Protein AF-A0AAX2UIP5-F1 (afdb_monomer_lite)

InterPro domains:
  IPR018724 2OG-Fe dioxygenase [PF10014] (6-99)

Structure (mmCIF, N/CA/C/O backbone):
data_AF-A0AAX2UIP5-F1
#
_entry.id   AF-A0AAX2UIP5-F1
#
loop_
_atom_site.group_PDB
_atom_site.id
_atom_site.type_symbol
_atom_site.label_atom_id
_atom_site.label_alt_id
_atom_site.label_comp_id
_atom_site.label_asym_id
_atom_site.label_entity_id
_atom_site.label_seq_id
_atom_site.pdbx_PDB_ins_code
_atom_site.Cartn_x
_atom_site.Cartn_y
_atom_site.Cartn_z
_atom_site.occupancy
_atom_site.B_iso_or_equiv
_atom_site.auth_seq_id
_atom_site.auth_comp_id
_atom_site.auth_asym_id
_atom_site.auth_atom_id
_atom_site.pdbx_PDB_model_num
ATOM 1 N N . MET A 1 1 ? -26.294 2.445 5.764 1.00 74.62 1 MET A N 1
ATOM 2 C CA . MET A 1 1 ? -24.841 2.317 5.623 1.00 74.62 1 MET A CA 1
ATOM 3 C C . MET A 1 1 ? -24.494 3.053 4.350 1.00 74.62 1 MET A C 1
ATOM 5 O O . MET A 1 1 ? -25.149 2.782 3.345 1.00 74.62 1 MET A O 1
ATOM 9 N N . TRP A 1 2 ? -23.583 4.016 4.412 1.00 83.56 2 TRP A N 1
ATOM 10 C CA . TRP A 1 2 ? -23.119 4.769 3.248 1.00 83.56 2 TRP A CA 1
ATOM 11 C C . TRP A 1 2 ? -21.772 4.219 2.796 1.00 83.56 2 TRP A C 1
ATOM 13 O O . TRP A 1 2 ? -20.979 3.776 3.622 1.00 83.56 2 TRP A O 1
ATOM 23 N N . TRP A 1 3 ? -21.563 4.209 1.481 1.00 82.31 3 TRP A N 1
ATOM 24 C CA . TRP A 1 3 ? -20.318 3.780 0.856 1.00 82.31 3 TRP A CA 1
ATOM 25 C C . TRP A 1 3 ? -19.908 4.862 -0.127 1.00 82.31 3 TRP A C 1
ATOM 27 O O . TRP A 1 3 ? -20.656 5.148 -1.067 1.00 82.31 3 TRP A O 1
ATOM 37 N N . PHE A 1 4 ? -18.734 5.442 0.076 1.00 91.38 4 PHE A N 1
ATOM 38 C CA . PHE A 1 4 ? -18.117 6.337 -0.892 1.00 91.38 4 PHE A CA 1
ATOM 39 C C . PHE A 1 4 ? -16.959 5.590 -1.532 1.00 91.38 4 PHE A C 1
ATOM 41 O O . PHE A 1 4 ? -16.170 4.952 -0.846 1.00 91.38 4 PHE A O 1
ATOM 48 N N . ALA A 1 5 ? -16.897 5.609 -2.858 1.00 94.88 5 ALA A N 1
ATOM 49 C CA . ALA A 1 5 ? -15.774 5.048 -3.587 1.00 94.88 5 ALA A CA 1
ATOM 50 C C . ALA A 1 5 ? -14.991 6.194 -4.212 1.00 94.88 5 ALA A C 1
ATOM 52 O O . ALA A 1 5 ? -15.577 7.059 -4.869 1.00 94.88 5 ALA A O 1
ATOM 53 N N . HIS A 1 6 ? -13.676 6.177 -4.042 1.00 94.12 6 HIS A N 1
ATOM 54 C CA . HIS A 1 6 ? -12.784 7.141 -4.664 1.00 94.12 6 HIS A CA 1
ATOM 55 C C . HIS A 1 6 ? -11.724 6.404 -5.484 1.00 94.12 6 HIS A C 1
ATOM 57 O O . HIS A 1 6 ? -11.166 5.392 -5.063 1.00 94.12 6 HIS A O 1
ATOM 63 N N . HIS A 1 7 ? -11.484 6.881 -6.705 1.00 95.88 7 HIS A N 1
ATOM 64 C CA . HIS A 1 7 ? -10.464 6.334 -7.595 1.00 95.88 7 HIS A CA 1
ATOM 65 C C . HIS A 1 7 ? -9.222 7.215 -7.545 1.00 95.88 7 HIS A C 1
ATOM 67 O O . HIS A 1 7 ? -9.320 8.435 -7.664 1.00 95.88 7 HIS A O 1
ATOM 73 N N . THR A 1 8 ? -8.062 6.581 -7.407 1.00 96.06 8 THR A N 1
ATOM 74 C CA . THR A 1 8 ? -6.773 7.259 -7.315 1.00 96.06 8 THR A CA 1
ATOM 75 C C . THR A 1 8 ? -5.808 6.665 -8.327 1.00 96.06 8 THR A C 1
ATOM 77 O O . THR A 1 8 ? -5.613 5.449 -8.388 1.00 96.06 8 THR A O 1
ATOM 80 N N . PHE A 1 9 ? -5.171 7.536 -9.105 1.00 97.19 9 PHE A N 1
ATOM 81 C CA . PHE A 1 9 ? -4.109 7.182 -10.036 1.00 97.19 9 PHE A CA 1
ATOM 82 C C . PHE A 1 9 ? -2.857 7.983 -9.690 1.00 97.19 9 PHE A C 1
ATOM 84 O O . PHE A 1 9 ? -2.875 9.212 -9.735 1.00 97.19 9 PHE A O 1
ATOM 91 N N . ILE A 1 10 ? -1.770 7.287 -9.367 1.00 97.12 10 ILE A N 1
ATOM 92 C CA . ILE A 1 10 ? -0.457 7.890 -9.118 1.00 97.12 10 ILE A CA 1
ATOM 93 C C . ILE A 1 10 ? 0.545 7.373 -10.143 1.00 97.12 10 ILE A C 1
ATOM 95 O O . ILE A 1 10 ? 0.504 6.199 -10.520 1.00 97.12 10 ILE A O 1
ATOM 99 N N . PHE A 1 11 ? 1.455 8.239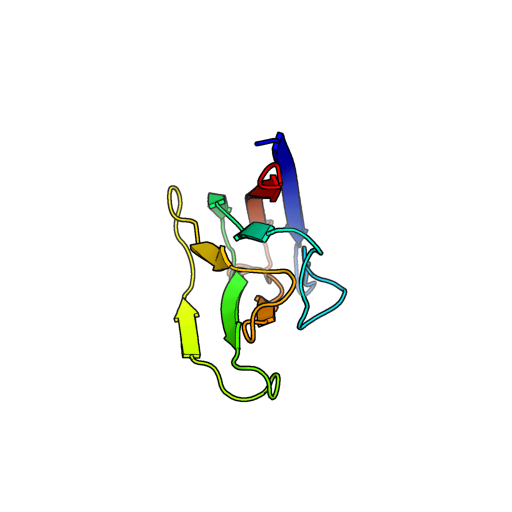 -10.583 1.00 97.81 11 PHE A N 1
ATOM 100 C CA . PHE A 1 11 ? 2.521 7.881 -11.510 1.00 97.81 11 PHE A CA 1
ATOM 101 C C . PHE A 1 11 ? 3.814 8.635 -11.196 1.00 97.81 11 PHE A C 1
ATOM 103 O O . PHE A 1 11 ? 3.783 9.719 -10.624 1.00 97.81 11 PHE A O 1
ATOM 110 N N . CYS A 1 12 ? 4.941 8.051 -11.586 1.00 96.56 12 CYS A N 1
ATOM 111 C CA . CYS A 1 12 ? 6.268 8.662 -11.536 1.00 96.56 12 CYS A CA 1
ATOM 112 C C . CYS A 1 12 ? 7.112 8.168 -12.724 1.00 96.56 12 CYS A C 1
ATOM 114 O O . CYS A 1 12 ? 6.777 7.168 -13.367 1.00 96.56 12 CYS A O 1
ATOM 116 N N . GLN A 1 13 ? 8.200 8.871 -13.036 1.00 92.00 13 GLN A N 1
ATOM 117 C CA . GLN A 1 13 ? 9.150 8.490 -14.085 1.00 92.00 13 GLN A CA 1
ATOM 118 C C . GLN A 1 13 ? 10.579 8.867 -13.665 1.00 92.00 13 GLN A C 1
ATOM 120 O O . GLN A 1 13 ? 10.783 9.758 -12.842 1.00 92.00 13 GLN A O 1
ATOM 125 N N . GLY A 1 14 ? 11.588 8.195 -14.226 1.00 90.81 14 GLY A N 1
ATOM 126 C CA . GLY A 1 14 ? 12.983 8.478 -13.897 1.00 90.81 14 GLY A CA 1
ATOM 127 C C . GLY A 1 14 ? 13.313 8.077 -12.461 1.00 90.81 14 GLY A C 1
ATOM 128 O O . GLY A 1 14 ? 13.031 6.953 -12.047 1.00 90.81 14 GLY A O 1
ATOM 129 N N . CYS A 1 15 ? 13.925 9.000 -11.716 1.00 83.50 15 CYS A N 1
ATOM 130 C CA . CYS A 1 15 ? 14.316 8.808 -10.315 1.00 83.50 15 CYS A CA 1
ATOM 131 C C . CYS A 1 15 ? 13.330 9.442 -9.316 1.00 83.50 15 CYS A C 1
ATOM 133 O O . CYS A 1 15 ? 13.667 9.575 -8.142 1.00 83.50 15 CYS A O 1
ATOM 135 N N . GLU A 1 16 ? 12.152 9.870 -9.771 1.00 93.12 16 GLU A N 1
ATOM 136 C CA . GLU A 1 16 ? 11.118 10.452 -8.911 1.00 93.12 16 GLU A CA 1
ATOM 137 C C . GLU A 1 16 ? 10.281 9.369 -8.211 1.00 93.12 16 GLU A C 1
ATOM 139 O O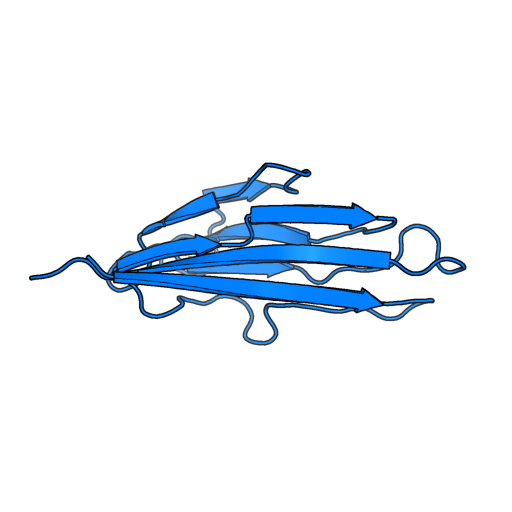 . GLU A 1 16 ? 10.210 8.219 -8.665 1.00 93.12 16 GLU A O 1
ATOM 144 N N . SER A 1 17 ? 9.621 9.752 -7.116 1.00 96.00 17 SER A N 1
ATOM 145 C CA . SER A 1 17 ? 8.613 8.945 -6.427 1.00 96.00 17 SER A CA 1
ATOM 146 C C . SER A 1 17 ? 7.245 9.628 -6.450 1.00 96.00 17 SER A C 1
ATOM 148 O O . SER A 1 17 ? 7.127 10.826 -6.707 1.00 96.00 17 SER A O 1
ATOM 150 N N . ALA A 1 18 ? 6.193 8.849 -6.213 1.00 96.88 18 ALA A N 1
ATOM 151 C CA . ALA A 1 18 ? 4.836 9.360 -6.051 1.00 96.88 18 ALA A CA 1
ATOM 152 C C . ALA A 1 18 ? 4.115 8.613 -4.930 1.00 96.88 18 ALA A C 1
ATOM 154 O O . ALA A 1 18 ? 4.374 7.435 -4.691 1.00 96.88 18 ALA A O 1
ATOM 155 N N . THR A 1 19 ? 3.174 9.270 -4.261 1.00 95.62 19 THR A N 1
ATOM 156 C CA . THR A 1 19 ? 2.404 8.669 -3.169 1.00 95.62 19 THR A CA 1
ATOM 157 C C . THR A 1 19 ? 0.936 9.051 -3.261 1.00 95.62 19 THR A C 1
ATOM 159 O O . THR A 1 19 ? 0.597 10.142 -3.716 1.00 95.62 19 THR A O 1
ATOM 162 N N . ASN A 1 20 ? 0.066 8.135 -2.844 1.00 90.56 20 ASN A N 1
ATOM 163 C CA . ASN A 1 20 ? -1.345 8.421 -2.593 1.00 90.56 20 ASN A CA 1
ATOM 164 C C . ASN A 1 20 ? -1.629 8.676 -1.106 1.00 90.56 20 ASN A C 1
ATOM 166 O O . ASN A 1 20 ? -2.790 8.842 -0.759 1.00 90.56 20 ASN A O 1
ATOM 170 N N . SER A 1 21 ? -0.590 8.647 -0.268 1.00 89.94 21 SER A N 1
ATOM 171 C CA . SER A 1 21 ? -0.669 8.823 1.177 1.00 89.94 21 SER A CA 1
ATOM 172 C C . SER A 1 21 ? 0.399 9.823 1.658 1.00 89.94 21 SER A C 1
ATOM 174 O O . SER A 1 21 ? 1.373 9.442 2.311 1.00 89.94 21 SER A O 1
ATOM 176 N N . PRO A 1 22 ? 0.331 11.103 1.236 1.00 91.38 22 PRO A N 1
ATOM 177 C CA . PRO A 1 22 ? 1.310 12.121 1.633 1.00 91.38 22 PRO A CA 1
ATOM 178 C C . PRO A 1 22 ? 1.302 12.429 3.142 1.00 91.38 22 PRO A C 1
ATOM 180 O O . PRO A 1 22 ? 2.274 12.966 3.666 1.00 91.38 22 PRO A O 1
ATOM 183 N N . GLU A 1 23 ? 0.216 12.107 3.839 1.00 93.75 23 GLU A N 1
ATOM 184 C CA . GLU A 1 23 ? 0.050 12.239 5.288 1.00 93.75 23 GLU A CA 1
ATOM 185 C C . GLU A 1 23 ? 0.826 11.197 6.112 1.00 93.75 23 GLU A C 1
ATOM 187 O O . GLU A 1 23 ? 1.022 11.403 7.312 1.00 93.75 23 GLU A O 1
ATOM 192 N N . GLY A 1 24 ? 1.301 10.110 5.492 1.00 95.50 24 GLY A N 1
ATOM 193 C CA . GLY A 1 24 ? 1.992 9.020 6.182 1.00 95.50 24 GLY A CA 1
ATOM 194 C C . GLY A 1 24 ? 1.026 8.104 6.941 1.00 95.50 24 GLY A C 1
ATOM 195 O O . GLY A 1 24 ? -0.007 7.715 6.414 1.00 95.50 24 GLY A O 1
ATOM 196 N N . ILE A 1 25 ? 1.356 7.718 8.177 1.00 97.62 25 ILE A N 1
ATOM 197 C CA . ILE A 1 25 ? 0.549 6.768 8.966 1.00 97.62 25 ILE A CA 1
ATOM 198 C C . ILE A 1 25 ? -0.728 7.441 9.505 1.00 97.62 25 ILE A C 1
ATOM 200 O O . ILE A 1 25 ? -0.652 8.308 10.385 1.00 97.62 25 ILE A O 1
ATOM 204 N N . HIS A 1 26 ? -1.904 7.008 9.040 1.00 97.38 26 HIS A N 1
ATOM 205 C CA . HIS A 1 26 ? -3.179 7.690 9.296 1.00 97.38 26 HIS A CA 1
ATOM 206 C C . HIS A 1 26 ? -4.397 6.747 9.439 1.00 97.38 26 HIS A C 1
ATOM 208 O O . HIS A 1 26 ? -4.285 5.517 9.393 1.00 97.38 26 HIS A O 1
ATOM 214 N N . GLN A 1 27 ? -5.541 7.384 9.702 1.00 97.38 27 GLN A N 1
ATOM 215 C CA . GLN A 1 27 ? -6.909 6.867 9.633 1.00 97.38 27 GLN A CA 1
ATOM 216 C C . GLN A 1 27 ? -7.715 7.834 8.752 1.00 97.38 27 GLN A C 1
ATOM 218 O O . GLN A 1 27 ? -7.428 9.037 8.768 1.00 97.38 27 GLN A O 1
ATOM 223 N N . ASP A 1 28 ? -8.728 7.337 8.047 1.00 95.25 28 ASP A N 1
ATOM 224 C CA . ASP A 1 28 ? -9.522 8.119 7.079 1.00 95.25 28 ASP A CA 1
ATOM 225 C C . ASP A 1 28 ? -10.761 8.773 7.708 1.00 95.25 28 ASP A C 1
ATOM 227 O O . ASP A 1 28 ? -11.386 9.660 7.123 1.00 95.25 28 ASP A O 1
ATOM 231 N N . GLY A 1 29 ? -11.106 8.376 8.933 1.00 95.50 29 GLY A N 1
ATOM 232 C CA . GLY A 1 29 ? -12.231 8.924 9.682 1.00 95.50 29 GLY A CA 1
ATOM 233 C C . GLY A 1 29 ? -13.560 8.222 9.404 1.00 95.50 29 GLY A C 1
ATOM 234 O O . GLY A 1 29 ? -14.612 8.820 9.628 1.00 95.50 29 GLY A O 1
ATOM 235 N N . MET A 1 30 ? -13.519 6.969 8.949 1.00 96.31 30 MET A N 1
ATOM 236 C CA . MET A 1 30 ? -14.693 6.158 8.594 1.00 96.31 30 MET A CA 1
ATOM 237 C C . MET A 1 30 ? -14.840 4.970 9.547 1.00 96.31 30 MET A C 1
ATOM 239 O O . MET A 1 30 ? -13.883 4.609 10.212 1.00 96.31 30 MET A O 1
ATOM 243 N N . ASP A 1 31 ? -15.997 4.307 9.635 1.00 96.75 31 ASP A N 1
ATOM 244 C CA . ASP A 1 31 ? -16.098 3.118 10.507 1.00 96.75 31 ASP A CA 1
ATOM 245 C C . ASP A 1 31 ? -15.232 1.963 9.970 1.00 96.75 31 ASP A C 1
ATOM 247 O O . ASP A 1 31 ? -14.545 1.265 10.722 1.00 96.75 31 ASP A O 1
ATOM 251 N N . PHE A 1 32 ? -15.240 1.783 8.647 1.00 96.94 32 PHE A N 1
ATOM 252 C CA . PHE A 1 32 ? -14.361 0.859 7.939 1.00 96.94 32 PHE A CA 1
ATOM 253 C C . PHE A 1 32 ? -13.861 1.484 6.643 1.00 96.94 32 PHE A C 1
ATOM 255 O O . PHE A 1 32 ? -14.551 2.288 6.016 1.00 96.94 32 PHE A O 1
ATOM 262 N N . ILE A 1 33 ? -12.701 1.016 6.199 1.00 97.12 33 ILE A N 1
ATOM 263 C CA . ILE A 1 33 ? -12.142 1.350 4.895 1.00 97.12 33 ILE A CA 1
ATOM 264 C C . ILE A 1 33 ? -11.693 0.094 4.166 1.00 97.12 33 ILE A C 1
ATOM 266 O O . ILE A 1 33 ? -11.150 -0.833 4.765 1.00 97.12 33 ILE A O 1
ATOM 270 N N . MET A 1 34 ? -11.872 0.069 2.852 1.00 96.31 34 MET A N 1
ATOM 271 C CA . MET A 1 34 ? -11.059 -0.767 1.974 1.00 96.31 34 MET A CA 1
ATOM 272 C C . MET A 1 34 ? -9.985 0.131 1.377 1.00 96.31 34 MET A C 1
ATOM 274 O O . MET A 1 34 ? -10.235 0.793 0.367 1.00 96.31 34 MET A O 1
ATOM 278 N N . PHE A 1 35 ? -8.800 0.157 1.981 1.00 86.44 35 PHE A N 1
ATOM 279 C CA . PHE A 1 35 ? -7.725 0.986 1.464 1.00 86.44 35 PHE A CA 1
ATOM 280 C C . PHE A 1 35 ? -6.977 0.239 0.355 1.00 86.44 35 PHE A C 1
ATOM 282 O O . PHE A 1 35 ? -6.478 -0.881 0.508 1.00 86.44 35 PHE A O 1
ATOM 289 N N . ALA A 1 36 ? -6.919 0.895 -0.802 1.00 85.12 36 ALA A N 1
ATOM 290 C CA . ALA A 1 36 ? -6.078 0.529 -1.929 1.00 85.12 36 ALA A CA 1
ATOM 291 C C . ALA A 1 36 ? -6.419 -0.796 -2.651 1.00 85.12 36 ALA A C 1
ATOM 293 O O . ALA A 1 36 ? -5.521 -1.598 -2.926 1.00 85.12 36 ALA A O 1
ATOM 294 N N . PHE A 1 37 ? -7.687 -0.992 -3.049 1.00 97.19 37 PHE A N 1
ATOM 295 C CA . PHE A 1 37 ? -8.049 -2.038 -4.014 1.00 97.19 37 PHE A CA 1
ATOM 296 C C . PHE A 1 37 ? -7.346 -1.775 -5.351 1.00 97.19 37 PHE A C 1
ATOM 298 O O . PHE A 1 37 ? -7.665 -0.815 -6.053 1.00 97.19 37 PHE A O 1
ATOM 305 N N . VAL A 1 38 ? -6.354 -2.595 -5.695 1.00 98.12 38 VAL A N 1
ATOM 306 C CA . VAL A 1 38 ? -5.495 -2.372 -6.861 1.00 98.12 38 VAL A CA 1
ATOM 307 C C . VAL A 1 38 ? -6.229 -2.791 -8.126 1.00 98.12 38 VAL A C 1
ATOM 309 O O . VAL A 1 38 ? -6.528 -3.967 -8.326 1.00 98.12 38 VAL A O 1
ATOM 312 N N . VAL A 1 39 ? -6.470 -1.818 -8.999 1.00 98.25 39 VAL A N 1
ATOM 313 C CA . VAL A 1 39 ? -7.040 -2.047 -10.329 1.00 98.25 39 VAL A CA 1
ATOM 314 C C . VAL A 1 39 ? -5.922 -2.410 -11.296 1.00 98.25 39 VAL A C 1
ATOM 316 O O . VAL A 1 39 ? -5.994 -3.430 -11.972 1.00 98.25 39 VAL A O 1
ATOM 319 N N . GLU A 1 40 ? -4.856 -1.609 -11.307 1.00 97.88 40 GLU A N 1
ATOM 320 C CA . GLU A 1 40 ? -3.690 -1.815 -12.165 1.00 97.88 40 GLU A CA 1
ATOM 321 C C . GLU A 1 40 ? -2.417 -1.334 -11.473 1.00 97.88 40 GLU A C 1
ATOM 323 O O . GLU A 1 40 ? -2.418 -0.327 -10.756 1.00 97.88 40 GLU A O 1
ATOM 328 N N . ARG A 1 41 ? -1.300 -2.011 -11.739 1.00 96.75 41 ARG A N 1
ATOM 329 C CA . ARG A 1 41 ? 0.036 -1.510 -11.415 1.00 96.75 41 ARG A CA 1
ATOM 330 C C . ARG A 1 41 ? 1.020 -1.901 -12.508 1.00 96.75 41 ARG A C 1
ATOM 332 O O . ARG A 1 41 ? 0.992 -3.013 -13.019 1.00 96.75 41 ARG A O 1
ATOM 339 N N . LYS A 1 42 ? 1.943 -1.007 -12.850 1.00 97.88 42 LYS A N 1
ATOM 340 C CA . LYS A 1 42 ? 2.976 -1.298 -13.851 1.00 97.88 42 LYS A CA 1
ATOM 341 C C . LYS A 1 42 ? 4.284 -0.627 -13.490 1.00 97.88 42 LYS A C 1
ATOM 343 O O . LYS A 1 42 ? 4.290 0.544 -13.137 1.00 97.88 42 LYS A O 1
ATOM 348 N N . ASN A 1 43 ? 5.385 -1.368 -13.624 1.00 97.25 43 ASN A N 1
ATOM 349 C CA . ASN A 1 43 ? 6.742 -0.854 -13.417 1.00 97.25 43 ASN A CA 1
ATOM 350 C C . ASN A 1 43 ? 6.973 -0.249 -12.010 1.00 97.25 43 ASN A C 1
ATOM 352 O O . ASN A 1 43 ? 7.878 0.551 -11.821 1.00 97.25 43 ASN A O 1
ATOM 356 N N . VAL A 1 44 ? 6.165 -0.627 -11.014 1.00 96.81 44 VAL A N 1
ATOM 357 C CA . VAL A 1 44 ? 6.200 -0.055 -9.659 1.00 96.81 44 VAL A CA 1
ATOM 358 C C . VAL A 1 44 ? 7.046 -0.904 -8.716 1.00 96.81 44 VAL A C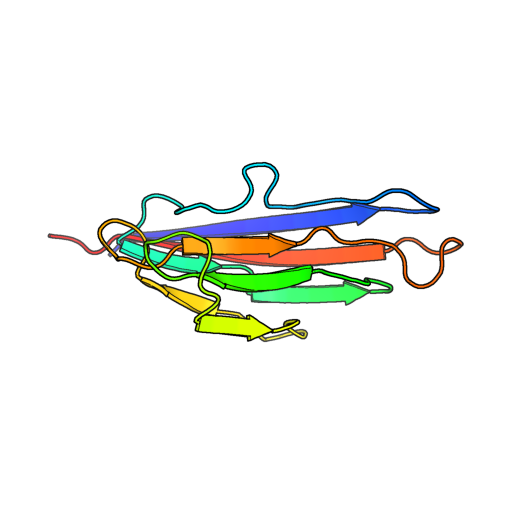 1
ATOM 360 O O . VAL A 1 44 ? 6.720 -2.070 -8.471 1.00 96.81 44 VAL A O 1
ATOM 363 N N . ASN A 1 45 ? 8.046 -0.274 -8.105 1.00 95.81 45 ASN A N 1
ATOM 364 C CA . ASN A 1 45 ? 8.631 -0.678 -6.831 1.00 95.81 45 ASN A CA 1
ATOM 365 C C . ASN A 1 45 ? 7.931 0.077 -5.684 1.00 95.81 45 ASN A C 1
ATOM 367 O O . ASN A 1 45 ? 7.446 1.188 -5.889 1.00 95.81 45 ASN A O 1
ATOM 371 N N . GLY A 1 46 ? 7.873 -0.498 -4.482 1.00 96.00 46 GLY A N 1
ATOM 372 C CA . GLY A 1 46 ? 7.109 0.083 -3.368 1.00 96.00 46 GLY A CA 1
ATOM 373 C C . GLY A 1 46 ? 5.611 -0.242 -3.435 1.00 96.00 46 GLY A C 1
ATOM 374 O O . GLY A 1 46 ? 5.242 -1.370 -3.787 1.00 96.00 46 GLY A O 1
ATOM 375 N N . ALA A 1 47 ? 4.750 0.717 -3.067 1.00 96.69 47 ALA A N 1
ATOM 376 C CA . ALA A 1 47 ? 3.323 0.486 -2.788 1.00 96.69 47 ALA A CA 1
ATOM 377 C C . ALA A 1 47 ? 3.085 -0.672 -1.800 1.00 96.69 47 ALA A C 1
ATOM 379 O O . ALA A 1 47 ? 2.265 -1.565 -2.044 1.00 96.69 47 ALA A O 1
ATOM 380 N N . LYS A 1 48 ? 3.846 -0.689 -0.703 1.00 97.62 48 LYS A N 1
ATOM 381 C CA . LYS A 1 48 ? 3.591 -1.596 0.413 1.00 97.62 48 LYS A CA 1
ATOM 382 C C . LYS A 1 48 ? 2.427 -1.040 1.216 1.00 97.62 48 LYS A C 1
ATOM 384 O O . LYS A 1 48 ? 2.527 0.064 1.738 1.00 97.62 48 LYS A O 1
ATOM 389 N N . SER A 1 49 ? 1.355 -1.811 1.306 1.00 97.56 49 SER A N 1
ATOM 390 C CA . SER A 1 49 ? 0.257 -1.554 2.227 1.00 97.56 49 SER A CA 1
ATOM 391 C C . SER A 1 49 ? 0.634 -2.107 3.592 1.00 97.56 49 SER A C 1
ATOM 393 O O . SER A 1 49 ? 0.932 -3.301 3.715 1.00 97.56 49 SER A O 1
ATOM 395 N N . ILE A 1 50 ? 0.648 -1.240 4.598 1.00 98.19 50 ILE A N 1
ATOM 396 C CA . ILE A 1 50 ? 1.081 -1.572 5.952 1.00 98.19 50 ILE A CA 1
ATOM 397 C C . ILE A 1 50 ? -0.047 -1.225 6.913 1.00 98.19 50 ILE A C 1
ATOM 399 O O . ILE A 1 50 ? -0.621 -0.144 6.821 1.00 98.19 50 ILE A O 1
ATOM 403 N N . VAL A 1 51 ? -0.338 -2.149 7.826 1.00 98.31 51 VAL A N 1
ATOM 404 C CA . VAL A 1 51 ? -1.207 -1.905 8.977 1.00 98.31 51 VAL A CA 1
ATOM 405 C C . VAL A 1 51 ? -0.348 -1.929 10.230 1.00 98.31 51 VAL A C 1
ATOM 407 O O . VAL A 1 51 ? 0.430 -2.865 10.451 1.00 98.31 51 VAL A O 1
ATOM 410 N N . TYR A 1 52 ? -0.511 -0.905 11.049 1.00 98.56 52 TYR A N 1
ATOM 411 C CA . TYR A 1 52 ? 0.167 -0.696 12.314 1.00 98.56 52 TYR A CA 1
ATOM 412 C C . TYR A 1 52 ? -0.814 -0.847 13.479 1.00 98.56 52 TYR A C 1
ATOM 414 O O . TYR A 1 52 ? -2.024 -0.647 13.333 1.00 98.56 52 TYR A O 1
ATOM 422 N N . ALA A 1 53 ? -0.274 -1.196 14.643 1.00 98.38 53 ALA A N 1
ATOM 423 C CA . ALA A 1 53 ? -0.979 -1.111 15.912 1.00 98.38 53 ALA A CA 1
ATOM 424 C C . ALA A 1 53 ? -1.114 0.353 16.383 1.00 98.38 53 ALA A C 1
ATOM 426 O O . ALA A 1 53 ? -0.693 1.295 15.709 1.00 98.38 53 ALA A O 1
ATOM 427 N N . GLU A 1 54 ? -1.683 0.535 17.576 1.00 98.00 54 GLU A N 1
ATOM 428 C CA . GLU A 1 54 ? -2.001 1.847 18.155 1.00 98.00 54 GLU A CA 1
ATOM 429 C C . GLU A 1 54 ? -0.776 2.755 18.339 1.00 98.00 54 GLU A C 1
ATOM 431 O O . GLU A 1 54 ? -0.894 3.977 18.264 1.00 98.00 54 GLU A O 1
ATOM 436 N N . ASP A 1 55 ? 0.402 2.161 18.542 1.00 97.75 55 ASP A N 1
ATOM 437 C CA . ASP A 1 55 ? 1.674 2.870 18.700 1.00 97.75 55 ASP A CA 1
ATOM 438 C C . ASP A 1 55 ? 2.205 3.491 17.396 1.00 97.75 55 ASP A C 1
ATOM 440 O O . ASP A 1 55 ? 3.162 4.258 17.448 1.00 97.75 55 ASP A O 1
ATOM 444 N N . LYS A 1 56 ? 1.588 3.191 16.241 1.00 97.44 56 LYS A N 1
ATOM 445 C CA . LYS A 1 56 ? 2.033 3.605 14.896 1.00 97.44 56 LYS A CA 1
ATOM 446 C C . LYS A 1 56 ? 3.457 3.161 14.543 1.00 97.44 56 LYS A C 1
ATOM 448 O O . LYS A 1 56 ? 4.073 3.715 13.637 1.00 97.44 56 LYS A O 1
ATOM 453 N N . GLU A 1 57 ? 3.974 2.150 15.229 1.00 97.56 57 GLU A N 1
ATOM 454 C CA . GLU A 1 57 ? 5.327 1.624 15.032 1.00 97.56 57 GLU A CA 1
ATOM 455 C C . GLU A 1 57 ? 5.288 0.116 14.775 1.00 97.56 57 GLU A C 1
ATOM 457 O O . GLU A 1 57 ? 5.924 -0.393 13.845 1.00 97.56 57 GLU A O 1
ATOM 462 N N . THR A 1 58 ? 4.488 -0.612 15.555 1.00 98.38 58 THR A N 1
ATOM 463 C CA . THR A 1 58 ? 4.351 -2.060 15.447 1.00 98.38 58 THR A CA 1
ATOM 464 C C . THR A 1 58 ? 3.544 -2.421 14.206 1.00 98.38 58 THR A C 1
ATOM 466 O O . THR A 1 58 ? 2.321 -2.299 14.174 1.00 98.38 58 THR A O 1
ATOM 469 N N . LYS A 1 59 ? 4.228 -2.929 13.178 1.00 98.38 59 LYS A N 1
ATOM 470 C CA . LYS A 1 59 ? 3.597 -3.477 11.971 1.00 98.38 59 LYS A CA 1
ATOM 471 C C . LYS A 1 59 ? 2.912 -4.803 12.281 1.00 98.38 59 LYS A C 1
ATOM 473 O O . LYS A 1 59 ? 3.583 -5.791 12.580 1.00 98.38 59 LYS A O 1
ATOM 478 N N . IL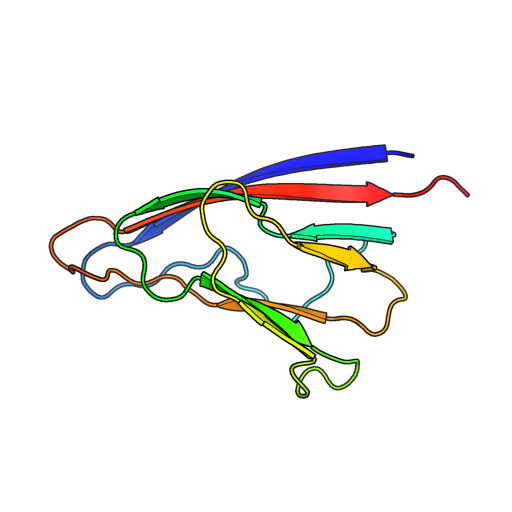E A 1 60 ? 1.591 -4.844 12.155 1.00 97.62 60 ILE A N 1
ATOM 479 C CA . ILE A 1 60 ? 0.802 -6.070 12.343 1.00 97.62 60 ILE A CA 1
ATOM 480 C C . ILE A 1 60 ? 0.544 -6.801 11.021 1.00 97.62 60 ILE A C 1
ATOM 482 O O . ILE A 1 60 ? 0.303 -8.007 11.014 1.00 97.62 60 ILE A O 1
ATOM 486 N N . PHE A 1 61 ? 0.617 -6.082 9.900 1.00 98.06 61 PHE A N 1
ATOM 487 C CA . PHE A 1 61 ? 0.496 -6.635 8.557 1.00 98.06 61 PHE A CA 1
ATOM 488 C C . PHE A 1 61 ? 1.279 -5.778 7.557 1.00 98.06 61 PHE A C 1
ATOM 490 O O . PHE A 1 61 ? 1.266 -4.553 7.639 1.00 98.06 61 PHE A O 1
ATOM 497 N N . GLU A 1 62 ? 1.942 -6.412 6.591 1.00 97.81 62 GLU A N 1
ATOM 498 C CA . GLU A 1 62 ? 2.598 -5.738 5.466 1.00 97.81 62 GLU A CA 1
ATOM 499 C C . GLU A 1 62 ? 2.439 -6.605 4.213 1.00 97.81 62 GLU A C 1
ATOM 501 O O . GLU A 1 62 ? 2.769 -7.794 4.225 1.00 97.81 62 GLU A O 1
ATOM 506 N N . ALA A 1 63 ? 1.959 -6.016 3.116 1.00 97.38 63 ALA A N 1
ATOM 507 C CA . ALA A 1 63 ? 1.905 -6.689 1.824 1.00 97.38 63 ALA A CA 1
ATOM 508 C C . ALA A 1 63 ? 2.032 -5.715 0.652 1.00 97.38 63 ALA A C 1
ATOM 510 O O . ALA A 1 63 ? 1.608 -4.564 0.705 1.00 97.38 63 ALA A O 1
ATOM 511 N N . VAL A 1 64 ? 2.566 -6.218 -0.459 1.00 97.44 64 VAL A N 1
ATOM 512 C CA . VAL A 1 64 ? 2.495 -5.548 -1.759 1.00 97.44 64 VAL A CA 1
ATOM 513 C C . VAL A 1 64 ? 1.297 -6.127 -2.508 1.00 97.44 64 VAL A C 1
ATOM 515 O O . VAL A 1 64 ? 1.356 -7.257 -2.993 1.00 97.44 64 VAL A O 1
ATOM 518 N N . LEU A 1 65 ? 0.206 -5.364 -2.577 1.00 97.06 65 LEU A N 1
ATOM 519 C CA . LEU A 1 65 ? -1.043 -5.805 -3.202 1.00 97.06 65 LEU A CA 1
ATOM 520 C C . LEU A 1 65 ? -0.909 -5.894 -4.733 1.00 97.06 65 LEU A C 1
ATOM 522 O O . LEU A 1 65 ? -0.327 -5.011 -5.379 1.00 97.06 65 LEU A O 1
ATOM 526 N N . LYS A 1 66 ? -1.453 -6.969 -5.306 1.00 96.38 66 LYS A N 1
ATOM 527 C CA . LYS A 1 66 ? -1.570 -7.224 -6.751 1.00 96.38 66 LYS A CA 1
ATOM 528 C C . LYS A 1 66 ? -2.945 -6.814 -7.269 1.00 96.38 66 LYS A C 1
ATOM 530 O O . LYS A 1 66 ? -3.857 -6.575 -6.483 1.00 96.38 66 LYS A O 1
ATOM 535 N N . GLU A 1 67 ? -3.092 -6.763 -8.587 1.00 97.94 67 GLU A N 1
ATOM 536 C CA . GLU A 1 67 ? -4.369 -6.506 -9.250 1.00 97.94 67 GLU A CA 1
ATOM 537 C C . GLU A 1 67 ? -5.476 -7.420 -8.701 1.00 97.94 67 GLU A C 1
ATOM 539 O O . GLU A 1 67 ? -5.294 -8.631 -8.550 1.00 97.94 67 GLU A O 1
ATOM 544 N N . GLY A 1 68 ? -6.621 -6.823 -8.369 1.00 97.56 68 GLY A N 1
ATOM 545 C CA . GLY A 1 68 ? -7.760 -7.506 -7.757 1.00 97.56 68 GLY A CA 1
ATOM 546 C C . GLY A 1 68 ? -7.659 -7.711 -6.241 1.00 97.56 68 GLY A C 1
ATOM 547 O O . GLY A 1 68 ? -8.554 -8.322 -5.661 1.00 97.56 68 GLY A O 1
ATOM 548 N N . GLN A 1 69 ? -6.603 -7.219 -5.585 1.00 97.62 69 GLN A N 1
ATOM 549 C CA . GLN A 1 69 ? -6.449 -7.281 -4.129 1.00 97.62 69 GLN A CA 1
ATOM 550 C C . GLN A 1 69 ? -6.676 -5.909 -3.487 1.00 97.62 69 GLN A C 1
ATOM 552 O O . GLN A 1 69 ? -6.231 -4.889 -4.007 1.00 97.62 69 GLN A O 1
ATOM 557 N N . GLY A 1 70 ? -7.319 -5.905 -2.322 1.00 96.44 70 GLY A N 1
ATOM 558 C CA . GLY A 1 70 ? -7.490 -4.751 -1.437 1.00 96.44 70 GLY A CA 1
ATOM 559 C C . GLY A 1 70 ? -7.437 -5.199 0.024 1.00 96.44 70 GLY A C 1
ATOM 560 O O . GLY A 1 70 ? -7.502 -6.403 0.296 1.00 96.44 70 GLY A O 1
ATOM 561 N N . LEU A 1 71 ? -7.312 -4.253 0.956 1.00 96.81 71 LEU A N 1
ATOM 562 C CA . LEU A 1 71 ? -7.343 -4.525 2.394 1.00 96.81 71 LEU A CA 1
ATOM 563 C C . LEU A 1 71 ? -8.524 -3.817 3.048 1.00 96.81 71 LEU A C 1
ATOM 565 O O . LEU A 1 71 ? -8.591 -2.593 3.037 1.00 96.81 71 LEU A O 1
ATOM 569 N N . LEU A 1 72 ? -9.432 -4.604 3.628 1.00 96.88 72 LEU A N 1
ATOM 570 C CA . LEU A 1 72 ? -10.517 -4.105 4.466 1.00 96.88 72 LEU A CA 1
ATOM 571 C C . LEU A 1 72 ? -10.023 -3.987 5.907 1.00 96.88 72 LEU A C 1
ATOM 573 O O . LEU A 1 72 ? -9.476 -4.946 6.454 1.00 96.88 72 LEU A O 1
ATOM 577 N N . GLN A 1 73 ? -10.262 -2.839 6.525 1.00 96.69 73 GLN A N 1
ATOM 578 C CA . GLN A 1 73 ? -9.821 -2.520 7.873 1.00 96.69 73 GLN A CA 1
ATOM 579 C C . GLN A 1 73 ? -10.919 -1.764 8.623 1.00 96.69 73 GLN A C 1
ATOM 581 O O . GLN A 1 73 ? -11.638 -0.963 8.028 1.00 96.69 73 GLN A O 1
ATOM 586 N N . ALA A 1 74 ? -11.040 -2.003 9.930 1.00 97.38 74 ALA A N 1
ATOM 587 C CA . ALA A 1 74 ? -11.693 -1.035 10.810 1.00 97.38 74 ALA A CA 1
ATOM 588 C C . ALA A 1 74 ? -10.827 0.231 10.878 1.00 97.38 74 ALA A C 1
ATOM 590 O O . ALA A 1 74 ? -9.599 0.130 10.860 1.00 97.38 74 ALA A O 1
ATOM 591 N N . ASP A 1 75 ? -11.446 1.401 10.938 1.00 97.19 75 ASP A N 1
ATOM 592 C CA . ASP A 1 75 ? -10.716 2.662 10.823 1.00 97.19 75 ASP A CA 1
ATOM 593 C C . ASP A 1 75 ? -10.953 3.551 12.052 1.00 97.19 75 ASP A C 1
ATOM 595 O O . ASP A 1 75 ? -10.372 3.280 13.108 1.00 97.19 75 ASP A O 1
ATOM 599 N N . LEU A 1 76 ? -11.824 4.553 11.974 1.00 95.38 76 LEU A N 1
ATOM 600 C CA . LEU A 1 76 ? -12.158 5.446 13.077 1.00 95.38 76 LEU A CA 1
ATOM 601 C C . LEU A 1 76 ? -12.573 4.665 14.332 1.00 95.38 76 LEU A C 1
ATOM 603 O O . LEU A 1 76 ? -13.334 3.700 14.288 1.00 95.38 76 LEU A O 1
ATOM 607 N N . HIS A 1 77 ? -12.066 5.113 15.482 1.00 93.69 77 HIS A N 1
ATOM 608 C CA . HIS A 1 77 ? -12.264 4.479 16.792 1.00 93.69 77 HIS A CA 1
ATOM 609 C C . HIS A 1 77 ? -11.657 3.072 16.941 1.00 93.69 77 HIS A C 1
ATOM 611 O O . HIS A 1 77 ? -11.854 2.438 17.980 1.00 93.69 77 HIS A O 1
ATOM 617 N N . SER A 1 78 ? -10.892 2.590 15.959 1.00 96.94 78 SER A N 1
ATOM 618 C CA . SER A 1 78 ? -10.062 1.394 16.098 1.00 96.94 78 SER A CA 1
ATOM 619 C C . SER A 1 78 ? -8.636 1.742 16.547 1.00 96.94 78 SER A C 1
ATOM 621 O O . SER A 1 78 ? -8.201 2.892 16.477 1.00 96.94 78 SER A O 1
ATOM 623 N N . SER A 1 79 ? -7.891 0.726 16.986 1.00 97.94 79 SER A N 1
ATOM 624 C CA . SER A 1 79 ? -6.452 0.811 17.271 1.00 97.94 79 SER A CA 1
ATOM 625 C C . SER A 1 79 ? -5.577 0.603 16.029 1.00 97.94 79 SER A C 1
ATOM 627 O O . SER A 1 79 ? -4.362 0.453 16.155 1.00 97.94 79 SER A O 1
ATOM 629 N N . LEU A 1 80 ? -6.180 0.539 14.839 1.00 98.25 80 LEU A N 1
ATOM 630 C CA . LEU A 1 80 ? -5.491 0.233 13.595 1.00 98.25 80 LEU A CA 1
ATOM 631 C C . LEU A 1 80 ? -5.160 1.515 12.845 1.00 98.25 80 LEU A C 1
ATOM 633 O O . LEU A 1 80 ? -6.015 2.375 12.643 1.00 98.25 80 LEU A O 1
ATOM 637 N N . TRP A 1 81 ? -3.914 1.609 12.408 1.00 98.12 81 TRP A N 1
ATOM 638 C CA . TRP A 1 81 ? -3.412 2.698 11.582 1.00 98.12 81 TRP A CA 1
ATOM 639 C C . TRP A 1 81 ? -2.839 2.122 10.305 1.00 98.12 81 TRP A C 1
ATOM 641 O O . TRP A 1 81 ? -2.366 0.986 10.306 1.00 98.12 81 TRP A O 1
ATOM 651 N N . HIS A 1 82 ? -2.847 2.882 9.220 1.00 97.50 82 HIS A N 1
ATOM 652 C CA . HIS A 1 82 ? -2.361 2.362 7.954 1.00 97.50 82 HIS A CA 1
ATOM 653 C C . HIS A 1 82 ? -1.5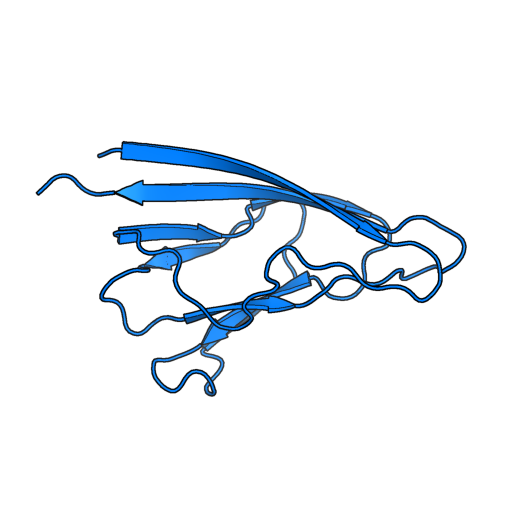45 3.383 7.170 1.00 97.50 82 HIS A C 1
ATOM 655 O O . HIS A 1 82 ? -1.563 4.580 7.443 1.00 97.50 82 HIS A O 1
ATOM 661 N N . GLU A 1 83 ? -0.776 2.869 6.220 1.00 96.88 83 GLU A N 1
ATOM 662 C CA . GLU A 1 83 ? 0.009 3.646 5.268 1.00 96.88 83 GLU A CA 1
ATOM 663 C C . GLU A 1 83 ? 0.131 2.839 3.974 1.00 96.88 83 GLU A C 1
ATOM 665 O O . GLU A 1 83 ? 0.158 1.597 3.986 1.00 96.88 83 GLU A O 1
ATOM 670 N N . VAL A 1 84 ? 0.264 3.540 2.849 1.00 97.00 84 VAL A N 1
ATOM 671 C CA . VAL A 1 84 ? 0.805 2.942 1.630 1.00 97.00 84 VAL A CA 1
ATOM 672 C C . VAL A 1 84 ? 2.088 3.660 1.246 1.00 97.00 84 VAL A C 1
ATOM 674 O O . VAL A 1 84 ? 2.061 4.834 0.892 1.00 97.00 84 VAL A O 1
ATOM 677 N N . THR A 1 85 ? 3.212 2.941 1.290 1.00 97.38 85 THR A N 1
ATOM 678 C CA . THR A 1 85 ? 4.513 3.531 0.957 1.00 97.38 85 THR A CA 1
ATOM 679 C C . THR A 1 85 ? 4.522 4.048 -0.476 1.00 97.38 85 THR A C 1
ATOM 681 O O . THR A 1 85 ? 3.892 3.453 -1.357 1.00 97.38 85 THR A O 1
ATOM 684 N N . GLU A 1 86 ? 5.347 5.058 -0.736 1.00 97.62 86 GLU A N 1
ATOM 685 C CA . GLU A 1 86 ? 5.523 5.631 -2.070 1.00 97.62 86 GLU A CA 1
ATOM 686 C C . GLU A 1 86 ? 5.831 4.574 -3.149 1.00 97.62 86 GLU A C 1
ATOM 688 O O . GLU A 1 86 ? 6.348 3.477 -2.884 1.00 97.62 86 GLU A O 1
ATOM 693 N N . ILE A 1 87 ? 5.519 4.925 -4.393 1.00 97.69 87 ILE A N 1
ATOM 694 C CA . ILE A 1 87 ? 5.945 4.200 -5.583 1.00 97.69 87 ILE A CA 1
ATOM 695 C C . ILE A 1 87 ? 7.202 4.826 -6.171 1.00 97.69 87 ILE A C 1
ATOM 697 O O . ILE A 1 87 ? 7.390 6.038 -6.131 1.00 97.69 87 ILE A O 1
ATOM 701 N N . SER A 1 88 ? 8.034 3.984 -6.771 1.00 97.38 88 SER A N 1
ATOM 702 C CA . SER A 1 88 ? 9.157 4.384 -7.622 1.00 97.38 88 SER A CA 1
ATOM 703 C C . SER A 1 88 ? 9.218 3.490 -8.858 1.00 97.38 88 SER A C 1
ATOM 705 O O . SER A 1 88 ? 8.623 2.406 -8.887 1.00 97.38 88 SER A O 1
ATOM 707 N N . SER A 1 89 ? 9.932 3.939 -9.889 1.00 97.12 89 SER A N 1
ATOM 708 C CA . SER A 1 89 ? 10.071 3.182 -11.135 1.00 97.12 89 SER A CA 1
ATOM 709 C C . SER A 1 89 ? 11.070 2.028 -10.995 1.00 97.12 89 SER A C 1
ATOM 711 O O . SER A 1 89 ? 12.209 2.240 -10.590 1.00 97.12 89 SER A O 1
ATOM 713 N N . LEU A 1 90 ? 10.666 0.803 -11.361 1.00 95.12 90 LEU A N 1
ATOM 714 C CA . LEU A 1 90 ? 11.569 -0.357 -11.461 1.00 95.12 90 LEU A CA 1
ATOM 715 C C . LEU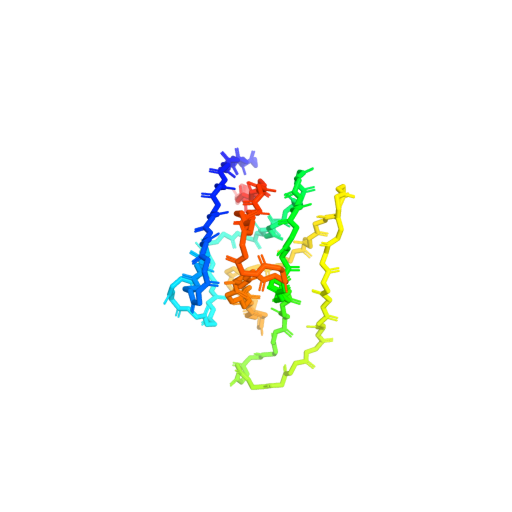 A 1 90 ? 12.564 -0.174 -12.616 1.00 95.12 90 LEU A C 1
ATOM 717 O O . LEU A 1 90 ? 13.766 -0.354 -12.440 1.00 95.12 90 LEU A O 1
ATOM 721 N N . ASN A 1 91 ? 12.060 0.202 -13.793 1.00 95.44 91 ASN A N 1
ATOM 722 C CA . ASN A 1 91 ? 12.843 0.685 -14.923 1.00 95.44 91 ASN A CA 1
ATOM 723 C C . ASN A 1 91 ? 12.702 2.215 -15.002 1.00 95.44 91 ASN A C 1
ATOM 725 O O . ASN A 1 91 ? 11.616 2.681 -15.352 1.00 95.44 91 ASN A O 1
ATOM 729 N N . PRO A 1 92 ? 13.761 3.004 -14.737 1.00 92.50 92 PRO A N 1
ATOM 730 C CA . PRO A 1 92 ? 13.685 4.469 -14.736 1.00 92.50 92 PRO A CA 1
ATOM 731 C C . PRO A 1 92 ? 13.395 5.067 -16.122 1.00 92.50 92 PRO A C 1
ATOM 733 O O . PRO A 1 92 ? 12.979 6.218 -16.224 1.00 92.50 92 PRO A O 1
ATOM 736 N N . ASN A 1 93 ? 13.583 4.296 -17.198 1.00 95.12 93 ASN A N 1
ATOM 737 C CA . ASN A 1 93 ? 13.288 4.741 -18.561 1.00 95.12 93 ASN A CA 1
ATOM 738 C C . ASN A 1 93 ? 11.805 4.585 -18.941 1.00 95.12 93 ASN A C 1
ATOM 740 O O . ASN A 1 93 ? 11.396 5.046 -20.005 1.00 95.12 93 ASN A O 1
ATOM 744 N N . GLU A 1 94 ? 10.999 3.941 -18.098 1.00 95.75 94 GLU A N 1
ATOM 745 C CA . GLU A 1 94 ? 9.568 3.731 -18.310 1.00 95.75 94 GLU A CA 1
ATOM 746 C C . GLU A 1 94 ? 8.761 4.397 -17.194 1.00 95.75 94 GLU A C 1
ATOM 748 O O . GLU A 1 94 ? 9.197 4.469 -16.048 1.00 95.75 94 GLU A O 1
ATOM 753 N N . MET A 1 95 ? 7.553 4.860 -17.511 1.00 96.75 95 MET A N 1
ATOM 754 C CA . MET A 1 95 ? 6.631 5.372 -16.498 1.00 96.75 95 MET A CA 1
ATOM 755 C C . MET A 1 95 ? 6.179 4.238 -15.572 1.00 96.75 95 MET A C 1
ATOM 757 O O . MET A 1 95 ? 5.782 3.165 -16.038 1.00 96.75 95 MET A O 1
ATOM 761 N N . ALA A 1 96 ? 6.197 4.490 -14.268 1.00 98.12 96 ALA A N 1
ATOM 762 C CA . ALA A 1 96 ? 5.585 3.635 -13.266 1.00 98.12 96 ALA A CA 1
ATOM 763 C C . ALA A 1 96 ? 4.273 4.238 -12.789 1.00 98.12 96 ALA A C 1
ATOM 765 O O . ALA A 1 96 ? 4.187 5.444 -12.572 1.00 98.12 96 ALA A O 1
ATOM 766 N N . TYR A 1 97 ? 3.249 3.406 -12.623 1.00 97.88 97 TYR A N 1
ATOM 767 C CA . TYR A 1 97 ? 1.952 3.872 -12.150 1.00 97.88 97 TYR A CA 1
ATOM 768 C C . TYR A 1 97 ? 1.195 2.816 -11.359 1.00 97.88 97 TYR A C 1
ATOM 770 O O . TYR A 1 97 ? 1.398 1.606 -11.520 1.00 97.88 97 TYR A O 1
ATOM 778 N N . ARG A 1 98 ? 0.279 3.302 -10.523 1.00 97.81 98 ARG A N 1
ATOM 779 C CA . ARG A 1 98 ? -0.678 2.499 -9.769 1.00 97.81 98 ARG A CA 1
ATOM 780 C C . ARG A 1 98 ? -2.047 3.168 -9.802 1.00 97.81 98 ARG A C 1
ATOM 782 O O . ARG A 1 98 ? -2.175 4.351 -9.501 1.00 97.81 98 ARG A O 1
ATOM 789 N N . SER A 1 99 ? -3.051 2.374 -10.149 1.00 97.94 99 SER A N 1
ATOM 790 C CA . SER A 1 99 ? -4.469 2.716 -10.148 1.00 97.94 99 SER A CA 1
ATOM 791 C C . SER A 1 99 ? -5.151 1.921 -9.040 1.00 97.94 99 SER A C 1
ATOM 793 O O . SER A 1 99 ? -5.023 0.692 -8.989 1.00 97.94 99 SER A O 1
ATOM 795 N N . SER A 1 100 ? -5.863 2.597 -8.146 1.00 97.31 100 SER A N 1
ATOM 796 C CA . SER A 1 100 ? -6.574 1.955 -7.043 1.00 97.31 100 SER A CA 1
ATOM 797 C C . SER A 1 100 ? -7.928 2.590 -6.774 1.00 97.31 100 SER A C 1
ATOM 799 O O . SER A 1 100 ? -8.150 3.756 -7.087 1.00 97.31 100 SER A O 1
ATOM 801 N N . ILE A 1 101 ? -8.819 1.819 -6.162 1.00 97.44 101 ILE A N 1
ATOM 802 C CA . ILE A 1 101 ? -10.095 2.296 -5.634 1.00 97.44 101 ILE A CA 1
ATOM 803 C C . ILE A 1 101 ? -10.055 2.145 -4.112 1.00 97.44 101 ILE A C 1
ATOM 805 O O . ILE A 1 101 ? -9.698 1.079 -3.606 1.00 97.44 101 ILE A O 1
ATOM 809 N N . GLY A 1 102 ? -10.381 3.212 -3.393 1.00 96.25 102 GLY A N 1
ATOM 810 C CA . GLY A 1 102 ? -10.678 3.173 -1.966 1.00 96.25 102 GLY A CA 1
ATOM 811 C C . GLY A 1 102 ? -12.184 3.126 -1.740 1.00 96.25 102 GLY A C 1
ATOM 812 O O . GLY A 1 102 ? -12.946 3.659 -2.553 1.00 96.25 102 GLY A O 1
ATOM 813 N N . PHE A 1 103 ? -12.608 2.462 -0.667 1.00 96.44 103 PHE A N 1
ATOM 814 C CA . PHE A 1 103 ? -13.997 2.493 -0.215 1.00 96.44 103 PHE A CA 1
ATOM 815 C C . PHE A 1 103 ? -14.059 2.960 1.229 1.00 96.44 103 PHE A C 1
ATOM 817 O O . PHE A 1 103 ? -13.476 2.319 2.097 1.00 96.44 103 PHE A O 1
ATOM 824 N N . ASP A 1 104 ? -14.842 4.002 1.454 1.00 96.25 104 ASP A N 1
ATOM 825 C CA . ASP A 1 104 ? -15.096 4.627 2.743 1.00 96.25 104 ASP A CA 1
ATOM 826 C C . ASP A 1 104 ? -16.486 4.205 3.214 1.00 96.25 104 ASP A C 1
ATOM 828 O O . ASP A 1 104 ? -17.475 4.390 2.492 1.00 96.25 104 ASP A O 1
ATOM 832 N N . ILE A 1 105 ? -16.571 3.586 4.391 1.00 96.12 105 ILE A N 1
ATOM 833 C CA . ILE A 1 105 ? -17.778 2.899 4.853 1.00 96.12 105 ILE A CA 1
ATOM 834 C C . ILE A 1 105 ? -18.227 3.501 6.178 1.00 96.12 105 ILE A C 1
ATOM 836 O O . ILE A 1 105 ? -17.543 3.383 7.194 1.00 96.12 105 ILE A O 1
ATOM 840 N N . GLU A 1 106 ? -19.428 4.075 6.177 1.00 95.56 106 GLU A N 1
ATOM 841 C CA . GLU A 1 106 ? -20.077 4.605 7.376 1.00 95.56 106 GLU A CA 1
ATOM 842 C C . GLU A 1 106 ? -21.316 3.763 7.722 1.00 95.56 106 GLU A C 1
ATOM 844 O O . GLU A 1 106 ? -22.275 3.617 6.944 1.00 95.56 106 GLU A O 1
ATOM 849 N N . CYS A 1 107 ? -21.299 3.175 8.912 1.00 92.00 107 CYS A N 1
ATOM 850 C CA . CYS A 1 107 ? -22.388 2.406 9.482 1.00 92.00 107 CYS A CA 1
ATOM 851 C C . CYS A 1 107 ? -23.435 3.358 10.068 1.00 92.00 107 CYS A C 1
ATOM 853 O O . CYS A 1 107 ? -23.133 4.272 10.829 1.00 92.00 107 CYS A O 1
ATOM 855 N N . LEU A 1 108 ? -24.709 3.131 9.733 1.00 84.06 108 LEU A N 1
ATOM 856 C CA . LEU A 1 108 ? -25.782 3.919 10.342 1.00 84.06 108 LEU A CA 1
ATOM 857 C C . LEU A 1 108 ? -25.948 3.482 11.796 1.00 84.06 108 LEU A C 1
ATOM 859 O O . LEU A 1 108 ? -26.055 2.282 12.059 1.00 84.06 108 LEU A O 1
ATOM 863 N N . LYS A 1 109 ? -25.972 4.464 12.693 1.00 75.44 109 LYS A N 1
ATOM 864 C CA . LYS A 1 109 ? -26.259 4.292 14.119 1.00 75.44 109 LYS A CA 1
ATOM 865 C C . LYS A 1 109 ? -27.761 4.283 14.380 1.00 75.44 109 LYS A C 1
ATOM 867 O O . LYS A 1 109 ? -28.485 5.020 13.671 1.00 75.44 109 LYS A O 1
#

Foldseek 3Di:
DDKDKDKDKWKDAAFDKTFPCPVFKAFPQFQKKFPWQWQDWDQKDFQWKFKAFLVSPHTPDIDRDDHRDTDMDGGPPHRIIIGTDIIDGNDRHDMTMTMTMMMGHHDDD

Organism: NCBI:txid28898

Radius of gyration: 14.24 Å; chains: 1; bounding box: 41×20×37 Å

Secondary structure (DSSP, 8-state):
-EEEEEEEEEEE-TT-EE-S-TT-SB--SSSEEEEEEEEEEESEEE-EEEEE-TTSSSEEEEEEPPTT--EEEE-TTSS-EEEEPPEEESSTTS-EEEEEEEEEEE---

Sequence (109 aa):
MWWFAHHTFIFCQGCESATNSPEGIHQDGMDFIMFAFVVERKNVNGAKSIVYAEDKETKIFEAVLKEGQGLLQADLHSSLWHEVTEISSLNPNEMAYRSSIGFDIECLK

pLDDT: mean 95.39, std 4.35, range [74.62, 98.56]